Protein AF-A0A821ZYW6-F1 (afdb_monomer_lite)

Sequence (121 aa):
MSLGLRIEEIIFNLADAHLFFNDLEECDQVHIDDVSSDDNGQDLSNYNFAADGFHSSTNVNNPCISSTVRGGVDWMRKLAFRYRRIKEIYNTYRTNPQTLLGQQKYEELLQLRVDIEGLTG

Organism: NCBI:txid392032

InterPro domains:
  IPR028472 Protein phosphatase EYA [PTHR10190] (1-121)
  IPR038102 EYA domain superfamily [G3DSA:3.40.50.12350] (1-121)

Secondary structure (DSSP, 8-state):
--HHHHHHHHHHHHHHHHS-HHHHGGG--SSTTTTGGG------TT--GGGS-TT----S--TTS---STTSHHHHHHHHHHHHHHHHHHHHHTT-HHHHH-HHHHHHHHHHHHHHHHHH-

pLDDT: mean 89.57, std 14.04, range [47.72, 98.56]

Structure (mmCIF, N/CA/C/O backbone):
data_AF-A0A821ZYW6-F1
#
_entry.id   AF-A0A821ZYW6-F1
#
loop_
_atom_site.group_PDB
_atom_site.id
_atom_site.type_symbol
_atom_site.label_atom_id
_atom_site.label_alt_id
_atom_site.label_comp_id
_atom_site.label_asym_id
_atom_site.label_entity_id
_atom_site.label_seq_id
_atom_site.pdbx_PDB_ins_code
_atom_site.Cartn_x
_atom_site.Cartn_y
_atom_site.Cartn_z
_atom_site.occupancy
_atom_site.B_iso_or_equiv
_atom_site.auth_seq_id
_atom_site.auth_comp_id
_atom_site.auth_asym_id
_atom_site.auth_atom_id
_atom_site.pdbx_PDB_model_num
ATOM 1 N N . MET A 1 1 ? 0.580 -6.521 29.235 1.00 58.25 1 MET A N 1
ATOM 2 C CA . MET A 1 1 ? 1.312 -6.118 28.015 1.00 58.25 1 MET A CA 1
ATOM 3 C C . MET A 1 1 ? 0.851 -4.710 27.678 1.00 58.25 1 MET A C 1
ATOM 5 O O . MET A 1 1 ? -0.354 -4.503 27.660 1.00 58.25 1 MET A O 1
ATOM 9 N N . SER A 1 2 ? 1.762 -3.737 27.572 1.00 87.81 2 SER A N 1
ATOM 10 C CA . SER A 1 2 ? 1.396 -2.331 27.315 1.00 87.81 2 SER A CA 1
ATOM 11 C C . SER A 1 2 ? 0.580 -2.230 26.021 1.00 87.81 2 SER A C 1
ATOM 13 O O . SER A 1 2 ? 0.964 -2.854 25.032 1.00 87.81 2 SER A O 1
ATOM 15 N N . LEU A 1 3 ? -0.527 -1.474 26.013 1.00 91.00 3 LEU A N 1
ATOM 16 C CA . LEU A 1 3 ? -1.358 -1.274 24.813 1.00 91.00 3 LEU A CA 1
ATOM 17 C C . LEU A 1 3 ? -0.540 -0.732 23.630 1.00 91.00 3 LEU A C 1
ATOM 19 O O . LEU A 1 3 ? -0.818 -1.086 22.488 1.00 91.00 3 LEU A O 1
ATOM 23 N N . GLY A 1 4 ? 0.514 0.042 23.920 1.00 91.25 4 GLY A N 1
ATOM 24 C CA . GLY A 1 4 ? 1.465 0.548 22.928 1.00 91.25 4 GLY A CA 1
ATOM 25 C C . GLY A 1 4 ? 2.135 -0.556 22.103 1.00 91.25 4 GLY A C 1
ATOM 26 O O . GLY A 1 4 ? 2.166 -0.465 20.885 1.00 91.25 4 GLY A O 1
ATOM 27 N N . LEU A 1 5 ? 2.577 -1.646 22.741 1.00 93.62 5 LEU A N 1
ATOM 28 C CA .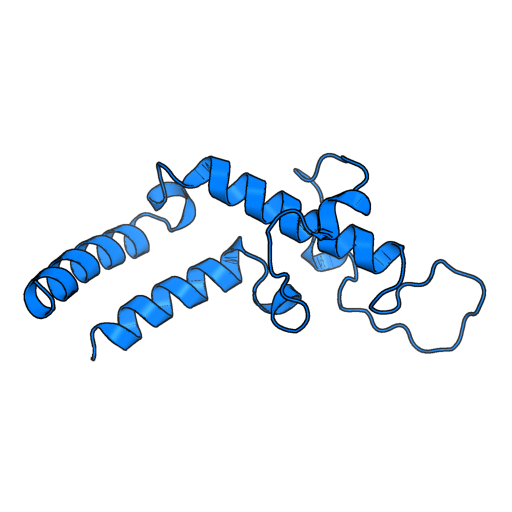 LEU A 1 5 ? 3.231 -2.758 22.032 1.00 93.62 5 LEU A CA 1
ATOM 29 C C . LEU A 1 5 ? 2.257 -3.507 21.115 1.00 93.62 5 LEU A C 1
ATOM 31 O O . LEU A 1 5 ? 2.633 -3.988 20.054 1.00 93.62 5 LEU A O 1
ATOM 35 N N . ARG A 1 6 ? 0.987 -3.611 21.523 1.00 93.88 6 ARG A N 1
ATOM 36 C CA . ARG A 1 6 ? -0.038 -4.307 20.735 1.00 93.88 6 ARG A CA 1
ATOM 37 C C . ARG A 1 6 ? -0.429 -3.510 19.490 1.00 93.88 6 ARG A C 1
ATOM 39 O O . ARG A 1 6 ? -0.602 -4.093 18.425 1.00 93.88 6 ARG A O 1
ATOM 46 N N . ILE A 1 7 ? -0.564 -2.185 19.605 1.00 94.31 7 ILE A N 1
ATOM 47 C CA . ILE A 1 7 ? -0.849 -1.347 18.432 1.00 94.31 7 ILE A CA 1
ATOM 48 C C . ILE A 1 7 ? 0.359 -1.274 17.491 1.00 94.31 7 ILE A C 1
ATOM 50 O O . ILE A 1 7 ? 0.184 -1.338 16.277 1.00 94.31 7 ILE A O 1
ATOM 54 N N . GLU A 1 8 ? 1.571 -1.220 18.047 1.00 94.75 8 GLU A N 1
ATOM 55 C CA . GLU A 1 8 ? 2.831 -1.283 17.304 1.00 94.75 8 GLU A CA 1
ATOM 56 C C . GLU A 1 8 ? 2.929 -2.572 16.472 1.00 94.75 8 GLU A C 1
ATOM 58 O O . GLU A 1 8 ? 3.183 -2.507 15.271 1.00 94.75 8 GLU A O 1
ATOM 63 N N . GLU A 1 9 ? 2.613 -3.730 17.059 1.00 94.06 9 GLU A N 1
ATOM 64 C CA . GLU A 1 9 ? 2.575 -5.009 16.341 1.00 94.06 9 GLU A CA 1
ATOM 65 C C . GLU A 1 9 ? 1.596 -4.986 15.151 1.00 94.06 9 GLU A C 1
ATOM 67 O O . GLU A 1 9 ? 1.911 -5.499 14.075 1.00 94.06 9 GLU A O 1
ATOM 72 N N . ILE A 1 10 ? 0.404 -4.398 15.307 1.00 94.19 10 ILE A N 1
ATOM 73 C CA . ILE A 1 10 ? -0.567 -4.298 14.204 1.00 94.19 10 ILE A CA 1
ATOM 74 C C . ILE A 1 10 ? -0.040 -3.388 13.091 1.00 94.19 10 ILE A C 1
ATOM 76 O O . ILE A 1 10 ? -0.182 -3.728 11.915 1.00 94.19 10 ILE A O 1
ATOM 80 N N . ILE A 1 11 ? 0.570 -2.255 13.450 1.00 95.31 11 ILE A N 1
ATOM 81 C CA . ILE A 1 11 ? 1.145 -1.313 12.484 1.00 95.31 11 ILE A CA 1
ATOM 82 C C . ILE A 1 11 ? 2.264 -1.987 11.687 1.00 95.31 11 ILE A C 1
ATOM 84 O O . ILE A 1 11 ? 2.211 -1.971 10.457 1.00 95.31 11 ILE A O 1
ATOM 88 N N . PHE A 1 12 ? 3.230 -2.620 12.359 1.00 94.94 12 PHE A N 1
ATOM 89 C CA . PHE A 1 12 ? 4.353 -3.271 11.684 1.00 94.94 12 PHE A CA 1
ATOM 90 C C . PHE A 1 12 ? 3.908 -4.428 10.796 1.00 94.94 12 PHE A C 1
ATOM 92 O O . PHE A 1 12 ? 4.324 -4.494 9.644 1.00 94.94 12 PHE A O 1
ATOM 99 N N . ASN A 1 13 ? 3.009 -5.291 11.277 1.00 94.12 13 ASN A N 1
ATOM 100 C CA . ASN A 1 13 ? 2.507 -6.402 10.468 1.00 94.12 13 ASN A CA 1
ATOM 101 C C . ASN A 1 13 ? 1.768 -5.916 9.213 1.00 94.12 13 ASN A C 1
ATOM 103 O O . ASN A 1 13 ? 1.929 -6.503 8.146 1.00 94.12 13 ASN A O 1
ATOM 107 N N . LEU A 1 14 ? 0.968 -4.846 9.314 1.00 95.81 14 LEU A N 1
ATOM 108 C CA . LEU A 1 14 ? 0.291 -4.267 8.150 1.00 95.81 14 LEU A CA 1
ATOM 109 C C . LEU A 1 14 ? 1.300 -3.664 7.167 1.00 95.81 14 LEU A C 1
ATOM 111 O O . LEU A 1 14 ? 1.167 -3.860 5.957 1.00 95.81 14 LEU A O 1
ATOM 115 N N . ALA A 1 15 ? 2.281 -2.919 7.679 1.00 96.56 15 ALA A N 1
ATOM 116 C CA . ALA A 1 15 ? 3.281 -2.251 6.858 1.00 96.56 15 ALA A CA 1
ATOM 117 C C . ALA A 1 15 ? 4.161 -3.261 6.108 1.00 96.56 15 ALA A C 1
ATOM 119 O O . ALA A 1 15 ? 4.371 -3.121 4.903 1.00 96.56 15 ALA A O 1
ATOM 120 N N . ASP A 1 16 ? 4.605 -4.311 6.793 1.00 94.00 16 ASP A N 1
ATOM 121 C CA . ASP A 1 16 ? 5.414 -5.378 6.212 1.00 94.00 16 ASP A CA 1
ATOM 122 C C . ASP A 1 16 ? 4.629 -6.187 5.169 1.00 94.00 16 ASP A C 1
ATOM 124 O O . ASP A 1 16 ? 5.049 -6.325 4.020 1.00 94.00 16 ASP A O 1
ATOM 128 N N . ALA A 1 17 ? 3.422 -6.639 5.522 1.00 94.31 17 ALA A N 1
ATOM 129 C CA . ALA A 1 17 ? 2.632 -7.507 4.652 1.00 94.31 17 ALA A CA 1
ATOM 130 C C . ALA A 1 17 ? 2.082 -6.806 3.399 1.00 94.31 17 ALA A C 1
ATOM 132 O O . ALA A 1 17 ? 1.847 -7.462 2.380 1.00 94.31 17 ALA A O 1
ATOM 133 N N . HIS A 1 18 ? 1.816 -5.497 3.467 1.00 95.69 18 HIS A N 1
ATOM 134 C CA . HIS A 1 18 ? 1.057 -4.806 2.419 1.00 95.69 18 HIS A CA 1
ATOM 135 C C . HIS A 1 18 ? 1.704 -3.536 1.881 1.00 95.69 18 HIS A C 1
ATOM 137 O O . HIS A 1 18 ? 1.344 -3.119 0.781 1.00 95.69 18 HIS A O 1
ATOM 143 N N . LEU A 1 19 ? 2.618 -2.906 2.620 1.00 97.44 19 LEU A N 1
ATOM 144 C CA . LEU A 1 19 ? 3.145 -1.580 2.283 1.00 97.44 19 LEU A CA 1
ATOM 145 C C . LEU A 1 19 ? 4.649 -1.582 1.998 1.00 97.44 19 LEU A C 1
ATOM 147 O O . LEU A 1 19 ? 5.273 -0.527 2.039 1.00 97.44 19 LEU A O 1
ATOM 151 N N . PHE A 1 20 ? 5.219 -2.745 1.668 1.00 97.44 20 PHE A N 1
ATOM 152 C CA . PHE A 1 20 ? 6.618 -2.886 1.253 1.00 97.44 20 PHE A CA 1
ATOM 153 C C . PHE A 1 20 ? 7.610 -2.305 2.271 1.00 97.44 20 PHE A C 1
ATOM 155 O O . PHE A 1 20 ? 8.635 -1.758 1.872 1.00 97.44 20 PHE A O 1
ATOM 162 N N . PHE A 1 21 ? 7.313 -2.395 3.573 1.00 96.06 21 PHE A N 1
ATOM 163 C CA . PHE A 1 21 ? 8.135 -1.760 4.606 1.00 96.06 21 PHE A CA 1
ATOM 164 C C . PHE A 1 21 ? 9.610 -2.174 4.515 1.00 96.06 21 PHE A C 1
ATOM 166 O O . PHE A 1 21 ? 10.468 -1.300 4.449 1.00 96.06 21 PHE A O 1
ATOM 173 N N . ASN A 1 22 ? 9.898 -3.474 4.377 1.00 93.81 22 ASN A N 1
ATOM 174 C CA . ASN A 1 22 ? 11.274 -3.966 4.217 1.00 93.81 22 ASN A CA 1
ATOM 175 C C . ASN A 1 22 ? 11.994 -3.378 2.995 1.00 93.81 22 ASN A C 1
ATOM 177 O O . ASN A 1 22 ? 13.202 -3.162 3.033 1.00 93.81 22 ASN A O 1
ATOM 181 N N . ASP A 1 23 ? 11.264 -3.126 1.909 1.00 95.06 23 ASP A N 1
ATOM 182 C CA . ASP A 1 23 ? 11.841 -2.572 0.687 1.00 95.06 23 ASP A CA 1
ATOM 183 C C . ASP A 1 23 ? 12.100 -1.066 0.841 1.00 95.06 23 ASP A C 1
ATOM 185 O O . ASP A 1 23 ? 13.077 -0.530 0.314 1.00 95.06 23 ASP A O 1
ATOM 189 N N . LEU A 1 24 ? 11.207 -0.365 1.541 1.00 96.00 24 LEU A N 1
ATOM 190 C CA . LEU A 1 24 ? 11.165 1.093 1.568 1.00 96.00 24 LEU A CA 1
ATOM 191 C C . LEU A 1 24 ? 11.836 1.721 2.791 1.00 96.00 24 LEU A C 1
ATOM 193 O O . LEU A 1 24 ? 12.128 2.909 2.732 1.00 96.00 24 LEU A O 1
ATOM 197 N N . GLU A 1 25 ? 12.144 0.966 3.848 1.00 93.56 25 GLU A N 1
ATOM 198 C CA . GLU A 1 25 ? 12.678 1.490 5.117 1.00 93.56 25 GLU A CA 1
ATOM 199 C C . GLU A 1 25 ? 13.880 2.437 4.924 1.00 93.56 25 GLU A C 1
ATOM 201 O O . GLU A 1 25 ? 13.931 3.524 5.497 1.00 93.56 25 GLU A O 1
ATOM 206 N N . GLU A 1 26 ? 14.830 2.080 4.055 1.00 90.56 26 GLU A N 1
ATOM 207 C CA . GLU A 1 26 ? 16.031 2.889 3.798 1.00 90.56 26 GLU A CA 1
ATOM 208 C C . GLU A 1 26 ? 15.862 3.944 2.685 1.00 90.56 26 GLU A C 1
ATOM 210 O O . GLU A 1 26 ? 16.806 4.678 2.359 1.00 90.56 26 GLU A O 1
ATOM 215 N N . CYS A 1 27 ? 14.720 3.970 1.999 1.00 94.00 27 CYS A N 1
ATOM 216 C CA . CYS A 1 27 ? 14.440 4.885 0.886 1.00 94.00 27 CYS A CA 1
ATOM 217 C C . CYS A 1 27 ? 13.035 5.487 0.949 1.00 94.00 27 CYS A C 1
ATOM 219 O O . CYS A 1 27 ? 12.434 5.782 -0.090 1.00 94.00 27 CYS A O 1
ATOM 221 N N . ASP A 1 28 ? 12.533 5.688 2.163 1.00 95.62 28 ASP A N 1
ATOM 222 C CA . ASP A 1 28 ? 11.228 6.286 2.392 1.00 95.62 28 ASP A CA 1
ATOM 223 C C . ASP A 1 28 ? 11.166 7.711 1.817 1.00 95.62 28 ASP A C 1
ATOM 225 O O . ASP A 1 28 ? 12.164 8.440 1.784 1.00 95.62 28 ASP A O 1
ATOM 229 N N . GLN A 1 29 ? 10.000 8.083 1.302 1.00 96.94 29 GLN A N 1
ATOM 230 C CA . GLN A 1 29 ? 9.752 9.361 0.644 1.00 96.94 29 GLN A CA 1
ATOM 231 C C . GLN A 1 29 ? 8.876 10.234 1.534 1.00 96.94 29 GLN A C 1
ATOM 233 O O . GLN A 1 29 ? 8.042 9.750 2.295 1.00 96.94 29 GLN A O 1
ATOM 238 N N . VAL A 1 30 ? 9.026 11.551 1.406 1.00 97.44 30 VAL A N 1
ATOM 239 C CA . VAL A 1 30 ? 8.252 12.503 2.212 1.00 97.44 30 VAL A CA 1
ATOM 240 C C . VAL A 1 30 ? 6.776 12.485 1.808 1.00 97.44 30 VAL A C 1
ATOM 242 O O . VAL A 1 30 ? 5.898 12.641 2.659 1.00 97.44 30 VAL A O 1
ATOM 245 N N . HIS A 1 31 ? 6.488 12.287 0.519 1.00 98.06 31 HIS A N 1
ATOM 246 C CA . HIS A 1 31 ? 5.135 12.231 -0.014 1.00 98.06 31 HIS A CA 1
ATOM 247 C C . HIS A 1 31 ? 4.929 11.051 -0.977 1.00 98.06 31 HIS A C 1
ATOM 249 O O . HIS A 1 31 ? 5.809 10.682 -1.754 1.00 98.06 31 HIS A O 1
ATOM 255 N N . ILE A 1 32 ? 3.702 10.510 -0.996 1.00 97.94 32 ILE A N 1
ATOM 256 C CA . ILE A 1 32 ? 3.295 9.341 -1.804 1.00 97.94 32 ILE A CA 1
ATOM 257 C C . ILE A 1 32 ? 3.504 9.516 -3.321 1.00 97.94 32 ILE A C 1
ATOM 259 O O . ILE A 1 32 ? 3.546 8.536 -4.058 1.00 97.94 32 ILE A O 1
ATOM 263 N N . ASP A 1 33 ? 3.628 10.761 -3.785 1.00 98.12 33 ASP A N 1
ATOM 264 C CA . ASP A 1 33 ? 3.735 11.128 -5.202 1.00 98.12 33 ASP A CA 1
ATOM 265 C C . ASP A 1 33 ? 5.133 11.646 -5.605 1.00 98.12 33 ASP A C 1
ATOM 267 O O . ASP A 1 33 ? 5.333 11.959 -6.780 1.00 98.12 33 ASP A O 1
ATOM 271 N N . ASP A 1 34 ? 6.107 11.712 -4.685 1.00 98.06 34 ASP A N 1
ATOM 272 C CA . ASP A 1 34 ? 7.428 12.327 -4.942 1.00 98.06 34 ASP A CA 1
ATOM 273 C C . ASP A 1 34 ? 8.227 11.623 -6.050 1.00 98.06 34 ASP A C 1
ATOM 275 O O . ASP A 1 34 ? 8.998 12.255 -6.766 1.00 98.06 34 ASP A O 1
ATOM 279 N N . VAL A 1 35 ? 8.002 10.321 -6.232 1.00 97.25 35 VAL A N 1
ATOM 280 C CA . VAL A 1 35 ? 8.672 9.483 -7.244 1.00 97.25 35 VAL A CA 1
ATOM 281 C C . VAL A 1 35 ? 7.766 9.145 -8.431 1.00 97.25 35 VAL A C 1
ATOM 283 O O . VAL A 1 35 ? 8.108 8.322 -9.275 1.00 97.25 35 VAL A O 1
ATOM 286 N N . SER A 1 36 ? 6.586 9.766 -8.521 1.00 97.31 36 SER A N 1
ATOM 287 C CA . SER A 1 36 ? 5.588 9.432 -9.548 1.00 97.31 36 SER A CA 1
ATOM 288 C C . SER A 1 36 ? 6.054 9.724 -10.981 1.00 97.31 36 SER A C 1
ATOM 290 O O . SER A 1 36 ? 5.560 9.101 -11.918 1.00 97.31 36 SER A O 1
ATOM 292 N N . SER A 1 37 ? 7.023 10.627 -11.164 1.00 97.44 37 SER A N 1
ATOM 293 C CA . SER A 1 37 ? 7.592 10.966 -12.475 1.00 97.44 37 SER A CA 1
ATOM 294 C C . SER A 1 37 ? 8.375 9.830 -13.132 1.00 97.44 37 SER A C 1
ATOM 296 O O . SER A 1 37 ? 8.504 9.814 -14.355 1.00 97.44 37 SER A O 1
ATOM 298 N N . ASP A 1 38 ? 8.906 8.897 -12.339 1.00 97.56 38 ASP A N 1
ATOM 299 C CA . ASP A 1 38 ? 9.662 7.738 -12.827 1.00 97.56 38 ASP A CA 1
ATOM 300 C C . ASP A 1 38 ? 8.752 6.554 -13.202 1.00 97.56 38 ASP A C 1
ATOM 302 O O . ASP A 1 38 ? 9.198 5.575 -13.815 1.00 97.56 38 ASP A O 1
ATOM 306 N N . ASP A 1 39 ? 7.464 6.649 -12.862 1.00 97.44 39 ASP A N 1
ATOM 307 C CA . ASP A 1 39 ? 6.440 5.673 -13.203 1.00 97.44 39 ASP A CA 1
ATOM 308 C C . ASP A 1 39 ? 6.025 5.782 -14.681 1.00 97.44 39 ASP A C 1
ATOM 310 O O . ASP A 1 39 ? 5.858 6.866 -15.235 1.00 97.44 39 ASP A O 1
ATOM 314 N N . ASN A 1 40 ? 5.812 4.639 -15.333 1.00 97.00 40 ASN A N 1
ATOM 315 C CA . ASN A 1 40 ? 5.362 4.564 -16.724 1.00 97.00 40 ASN A CA 1
ATOM 316 C C . ASN A 1 40 ? 3.859 4.259 -16.878 1.00 97.00 40 ASN A C 1
ATOM 318 O O . ASN A 1 40 ? 3.391 4.066 -17.999 1.00 97.00 40 ASN A O 1
ATOM 322 N N . GLY A 1 41 ? 3.114 4.170 -15.775 1.00 97.00 41 GLY A N 1
ATOM 323 C CA . GLY A 1 41 ? 1.676 3.916 -15.760 1.00 97.00 41 GLY A CA 1
ATOM 324 C C . GLY A 1 41 ? 1.272 2.485 -16.119 1.00 97.00 41 GLY A C 1
ATOM 325 O O . GLY A 1 41 ? 0.098 2.251 -16.400 1.00 97.00 41 GLY A O 1
ATOM 326 N N . GLN A 1 42 ? 2.203 1.522 -16.134 1.00 97.38 42 GLN A N 1
ATOM 327 C CA . GLN A 1 42 ? 1.845 0.130 -16.421 1.00 97.38 42 GLN A CA 1
ATOM 328 C C . GLN A 1 42 ? 0.905 -0.442 -15.352 1.00 97.38 42 GLN A C 1
ATOM 330 O O . GLN A 1 42 ? 0.990 -0.072 -14.176 1.00 97.38 42 GLN A O 1
ATOM 335 N N . ASP A 1 43 ? 0.049 -1.381 -15.749 1.00 96.81 43 ASP A N 1
ATOM 336 C CA . ASP A 1 43 ? -0.778 -2.124 -14.802 1.00 96.81 43 ASP A CA 1
ATOM 337 C C . ASP A 1 43 ? 0.099 -2.967 -13.861 1.00 96.81 43 ASP A C 1
ATOM 339 O O . ASP A 1 43 ? 0.976 -3.708 -14.306 1.00 96.81 43 ASP A O 1
ATOM 343 N N . LEU A 1 44 ? -0.147 -2.843 -12.556 1.00 97.50 44 LEU A N 1
ATOM 344 C CA . LEU A 1 44 ? 0.597 -3.541 -11.507 1.00 97.50 44 LEU A CA 1
ATOM 345 C C . LEU A 1 44 ? -0.152 -4.764 -10.964 1.00 97.50 44 LEU A C 1
ATOM 347 O O . LEU A 1 44 ? 0.382 -5.456 -10.100 1.00 97.50 44 LEU A O 1
ATOM 351 N N . SER A 1 45 ? -1.354 -5.070 -11.470 1.00 94.44 45 SER A N 1
ATOM 352 C CA . SER A 1 45 ? -2.179 -6.184 -10.978 1.00 94.44 45 SER A CA 1
ATOM 353 C C . SER A 1 45 ? -1.468 -7.546 -11.022 1.00 94.44 45 SER A C 1
ATOM 355 O O . SER A 1 45 ? -1.653 -8.363 -10.122 1.00 94.44 45 SER A O 1
ATOM 357 N N . ASN A 1 46 ? -0.611 -7.759 -12.027 1.00 96.00 46 ASN A N 1
ATOM 358 C CA . ASN A 1 46 ? 0.189 -8.974 -12.220 1.00 96.00 46 ASN A CA 1
ATOM 359 C C . ASN A 1 46 ? 1.702 -8.734 -12.057 1.00 96.00 46 ASN A C 1
ATOM 361 O O . ASN A 1 46 ? 2.509 -9.591 -12.423 1.00 96.00 46 ASN A O 1
ATOM 365 N N . TYR A 1 47 ? 2.107 -7.566 -11.549 1.00 97.56 47 TYR A N 1
ATOM 366 C CA . TYR A 1 47 ? 3.517 -7.237 -11.363 1.00 97.56 47 TYR A CA 1
ATOM 367 C C . TYR A 1 47 ? 4.078 -7.961 -10.132 1.00 97.56 47 TYR A C 1
ATOM 369 O O . TYR A 1 47 ? 3.543 -7.854 -9.028 1.00 97.56 47 TYR A O 1
ATOM 377 N N . ASN A 1 48 ? 5.173 -8.703 -10.307 1.00 96.88 48 ASN A N 1
ATOM 378 C CA . ASN A 1 48 ? 5.781 -9.482 -9.231 1.00 96.88 48 ASN A CA 1
ATOM 379 C C . ASN A 1 48 ? 6.883 -8.687 -8.513 1.00 96.88 48 ASN A C 1
ATOM 381 O O . ASN A 1 48 ? 8.060 -8.798 -8.854 1.00 96.88 48 ASN A O 1
ATOM 385 N N . PHE A 1 49 ? 6.496 -7.927 -7.485 1.00 96.56 49 PHE A N 1
ATOM 386 C CA . PHE A 1 49 ? 7.413 -7.121 -6.668 1.00 96.56 49 PHE A CA 1
ATOM 387 C C . PHE A 1 49 ? 8.514 -7.941 -5.979 1.00 96.56 49 PHE A C 1
ATOM 389 O O . PHE A 1 49 ? 9.628 -7.454 -5.831 1.00 96.56 49 PHE A O 1
ATOM 396 N N . ALA A 1 50 ? 8.245 -9.195 -5.603 1.00 94.00 50 ALA A N 1
ATOM 397 C CA . ALA A 1 50 ? 9.226 -10.041 -4.919 1.00 94.00 50 ALA A CA 1
ATOM 398 C C . ALA A 1 50 ? 10.370 -10.506 -5.840 1.00 94.00 50 ALA A C 1
ATOM 400 O O . ALA A 1 50 ? 11.458 -10.826 -5.367 1.00 94.00 50 ALA A O 1
ATOM 401 N N . ALA A 1 51 ? 10.132 -10.555 -7.154 1.00 93.94 51 ALA A N 1
ATOM 402 C CA . ALA A 1 51 ? 11.093 -11.044 -8.144 1.00 93.94 51 ALA A CA 1
ATOM 403 C C . ALA A 1 51 ? 11.635 -9.941 -9.069 1.00 93.94 51 ALA A C 1
ATOM 405 O O . ALA A 1 51 ? 12.385 -10.240 -9.997 1.00 93.94 51 ALA A O 1
ATOM 406 N N . ASP A 1 52 ? 11.280 -8.673 -8.840 1.00 93.81 52 ASP A N 1
ATOM 407 C CA . ASP A 1 52 ? 11.659 -7.570 -9.732 1.00 93.81 52 ASP A CA 1
ATOM 408 C C . ASP A 1 52 ? 13.110 -7.090 -9.562 1.00 93.81 52 ASP A C 1
ATOM 410 O O . ASP A 1 52 ? 13.590 -6.241 -10.319 1.00 93.81 52 ASP A O 1
ATOM 414 N N . GLY A 1 53 ? 13.830 -7.644 -8.584 1.00 91.75 53 GLY A N 1
ATOM 415 C CA . GLY A 1 53 ? 15.231 -7.335 -8.331 1.00 91.75 53 GLY A CA 1
ATOM 416 C C . GLY A 1 53 ? 15.457 -5.953 -7.718 1.00 91.75 53 GLY A C 1
ATOM 417 O O . GLY A 1 53 ? 16.554 -5.421 -7.858 1.00 91.75 53 GLY A O 1
ATOM 418 N N . PHE A 1 54 ? 14.468 -5.359 -7.044 1.00 92.50 54 PHE A N 1
ATOM 419 C CA . PHE A 1 54 ? 14.596 -4.040 -6.412 1.00 92.50 54 PHE A CA 1
ATOM 420 C C . PHE A 1 54 ? 15.795 -3.903 -5.456 1.00 92.50 54 PHE A C 1
ATOM 422 O O . PHE A 1 54 ? 16.492 -2.891 -5.487 1.00 92.50 54 PHE A O 1
ATOM 429 N N . HIS A 1 55 ? 16.099 -4.951 -4.682 1.00 84.81 55 HIS A N 1
ATOM 430 C CA . HIS A 1 55 ? 17.252 -5.004 -3.768 1.00 84.81 55 HIS A CA 1
ATOM 431 C C . HIS A 1 55 ? 18.568 -5.432 -4.428 1.00 84.81 55 HIS A C 1
ATOM 433 O O . HIS A 1 55 ? 19.596 -5.514 -3.756 1.00 84.81 55 HIS A O 1
ATOM 439 N N . SER A 1 56 ? 18.558 -5.784 -5.716 1.00 69.94 56 SER A N 1
ATOM 440 C CA . SER A 1 56 ? 19.740 -6.343 -6.373 1.00 69.94 56 SER A CA 1
ATOM 441 C C . SER A 1 56 ? 20.778 -5.250 -6.618 1.00 69.94 56 SER A C 1
ATOM 443 O O . SER A 1 56 ? 20.795 -4.612 -7.666 1.00 69.94 56 SER A O 1
ATOM 445 N N . SER A 1 57 ? 21.690 -5.057 -5.665 1.00 56.44 57 SER A N 1
ATOM 446 C CA . SER A 1 57 ? 22.944 -4.352 -5.907 1.00 56.44 57 SER A CA 1
ATOM 447 C C . SER A 1 57 ? 23.792 -5.205 -6.856 1.00 56.44 57 SER A C 1
ATOM 449 O O . SER A 1 57 ? 24.388 -6.213 -6.482 1.00 56.44 57 SER A O 1
ATOM 451 N N . THR A 1 58 ? 23.796 -4.878 -8.148 1.00 52.94 58 THR A N 1
ATOM 452 C CA . THR A 1 58 ? 24.571 -5.676 -9.102 1.00 52.94 58 THR A CA 1
ATOM 453 C C . THR A 1 58 ? 26.069 -5.509 -8.870 1.00 52.94 58 THR A C 1
ATOM 455 O O . THR A 1 58 ? 26.615 -4.409 -8.961 1.00 52.94 58 THR A O 1
ATOM 458 N N . ASN A 1 59 ? 26.716 -6.652 -8.637 1.00 49.72 59 ASN A N 1
ATOM 459 C CA . ASN A 1 59 ? 28.132 -6.918 -8.866 1.00 49.72 59 ASN A CA 1
ATOM 460 C C . ASN A 1 59 ? 28.646 -6.173 -10.115 1.00 49.72 59 ASN A C 1
ATOM 462 O O . ASN A 1 59 ? 28.066 -6.260 -11.197 1.00 49.72 59 ASN A O 1
ATOM 466 N N . VAL A 1 60 ? 29.761 -5.468 -9.949 1.00 50.00 60 VAL A N 1
ATOM 467 C CA . VAL A 1 60 ? 30.271 -4.352 -10.772 1.00 50.00 60 VAL A CA 1
ATOM 468 C C . VAL A 1 60 ? 30.801 -4.723 -12.175 1.00 50.00 60 VAL A C 1
ATOM 470 O O . VAL A 1 60 ? 31.506 -3.933 -12.794 1.00 50.00 60 VAL A O 1
ATOM 473 N N . ASN A 1 61 ? 30.491 -5.905 -12.715 1.00 48.69 61 ASN A N 1
ATOM 474 C CA . ASN A 1 61 ? 31.302 -6.507 -13.787 1.00 48.69 61 ASN A CA 1
ATOM 475 C C . ASN A 1 61 ? 30.704 -6.483 -15.208 1.00 48.69 61 ASN A C 1
ATOM 477 O O . ASN A 1 61 ? 31.270 -7.131 -16.087 1.00 48.69 61 ASN A O 1
ATOM 481 N N . ASN A 1 62 ? 29.610 -5.759 -15.489 1.00 47.72 62 ASN A N 1
ATOM 482 C CA . ASN A 1 62 ? 29.122 -5.626 -16.872 1.00 47.72 62 ASN A CA 1
ATOM 483 C C . ASN A 1 62 ? 28.639 -4.197 -17.216 1.00 47.72 62 ASN A C 1
ATOM 485 O O . ASN A 1 62 ? 27.561 -3.800 -16.779 1.00 47.72 62 ASN A O 1
ATOM 489 N N . PRO A 1 63 ? 29.402 -3.418 -18.007 1.00 48.19 63 PRO A N 1
ATOM 490 C CA . PRO A 1 63 ? 29.165 -1.987 -18.218 1.00 48.19 63 PRO A CA 1
ATOM 491 C C . PRO A 1 63 ? 28.112 -1.639 -19.291 1.00 48.19 63 PRO A C 1
ATOM 493 O O . PRO A 1 63 ? 27.963 -0.464 -19.618 1.00 48.19 63 PRO A O 1
ATOM 496 N N . CYS A 1 64 ? 27.389 -2.608 -19.867 1.00 49.47 64 CYS A N 1
ATOM 497 C CA . CYS A 1 64 ? 26.497 -2.363 -21.014 1.00 49.47 64 CYS A CA 1
ATOM 498 C C . CYS A 1 64 ? 25.012 -2.714 -20.814 1.00 49.47 64 CYS A C 1
ATOM 500 O O . CYS A 1 64 ? 24.262 -2.718 -21.789 1.00 49.47 64 CYS A O 1
ATOM 502 N N . ILE A 1 65 ? 24.547 -2.968 -19.588 1.00 50.94 65 ILE A N 1
ATOM 503 C CA . ILE A 1 65 ? 23.128 -3.255 -19.325 1.00 50.94 65 ILE A CA 1
ATOM 504 C C . ILE A 1 65 ? 22.586 -2.246 -18.311 1.00 50.94 65 ILE A C 1
ATOM 506 O O . ILE A 1 65 ? 23.205 -2.026 -17.275 1.00 50.94 65 ILE A O 1
ATOM 510 N N . SER A 1 66 ? 21.456 -1.624 -18.675 1.00 52.28 66 SER A N 1
ATOM 511 C CA . SER A 1 66 ? 20.556 -0.790 -17.863 1.00 52.28 66 SER A CA 1
ATOM 512 C C . SER A 1 66 ? 20.869 -0.826 -16.367 1.00 52.28 66 SER A C 1
ATOM 514 O O . SER A 1 66 ? 20.685 -1.849 -15.716 1.00 52.28 66 SER A O 1
ATOM 516 N N . SER A 1 67 ? 21.341 0.297 -15.837 1.00 50.75 67 SER A N 1
ATOM 517 C CA . SER A 1 67 ? 21.793 0.485 -14.462 1.00 50.75 67 SER A CA 1
ATOM 518 C C . SER A 1 67 ? 20.732 0.081 -13.423 1.00 50.75 67 SER A C 1
ATOM 520 O O . SER A 1 67 ? 19.909 0.893 -13.010 1.00 50.75 67 SER A O 1
ATOM 522 N N . THR A 1 68 ? 20.809 -1.163 -12.945 1.00 58.59 68 THR A N 1
ATOM 523 C CA . THR A 1 68 ? 20.084 -1.718 -11.780 1.00 58.59 68 THR A CA 1
ATOM 524 C C . THR A 1 68 ? 20.632 -1.231 -10.434 1.00 58.59 68 THR A C 1
ATOM 526 O O . THR A 1 68 ? 20.257 -1.741 -9.383 1.00 58.59 68 THR A O 1
ATOM 529 N N . VAL A 1 69 ? 21.541 -0.254 -10.435 1.00 67.88 69 VAL A N 1
ATOM 530 C CA . VAL A 1 69 ? 22.072 0.338 -9.202 1.00 67.88 69 VAL A CA 1
ATOM 531 C C . VAL A 1 69 ? 20.987 1.129 -8.478 1.00 67.88 69 VAL A C 1
ATOM 533 O O . VAL A 1 69 ? 20.127 1.743 -9.111 1.00 67.88 69 VAL A O 1
ATOM 536 N N . ARG A 1 70 ? 21.060 1.164 -7.145 1.00 77.44 70 ARG A N 1
ATOM 537 C CA . ARG A 1 70 ? 20.231 2.053 -6.323 1.00 77.44 70 ARG A CA 1
ATOM 538 C C . ARG A 1 70 ? 20.377 3.494 -6.831 1.00 77.44 70 ARG A C 1
ATOM 540 O O . ARG A 1 70 ? 21.498 3.964 -7.017 1.00 77.44 70 ARG A O 1
ATOM 547 N N . GLY A 1 71 ? 19.258 4.165 -7.094 1.00 78.81 71 GLY A N 1
ATOM 548 C CA . GLY A 1 71 ? 19.218 5.506 -7.698 1.00 78.81 71 GLY A CA 1
ATOM 549 C C . GLY A 1 71 ? 19.345 5.549 -9.230 1.00 78.81 71 GLY A C 1
ATOM 550 O O . GLY A 1 71 ? 19.275 6.627 -9.813 1.00 78.81 71 GLY A O 1
ATOM 551 N N . GLY A 1 72 ? 19.517 4.410 -9.908 1.00 87.94 72 GLY A N 1
ATOM 552 C CA . GLY A 1 72 ? 19.433 4.318 -11.367 1.00 87.94 72 GLY A CA 1
ATOM 553 C C . GLY A 1 72 ? 17.991 4.425 -11.875 1.00 87.94 72 GLY A C 1
ATOM 554 O O . GLY A 1 72 ? 17.043 4.218 -11.124 1.00 87.94 72 GLY A O 1
ATOM 555 N N . VAL A 1 73 ? 17.816 4.699 -13.172 1.00 89.31 73 VAL A N 1
ATOM 556 C CA . VAL A 1 73 ? 16.488 4.892 -13.798 1.00 89.31 73 VAL A CA 1
ATOM 557 C C . VAL A 1 73 ? 15.568 3.679 -13.606 1.00 89.31 73 VAL A C 1
ATOM 559 O O . VAL A 1 73 ? 14.382 3.835 -13.332 1.00 89.31 73 VAL A O 1
ATOM 562 N N . ASP A 1 74 ? 16.102 2.460 -13.736 1.00 91.12 74 ASP A N 1
ATOM 563 C CA . ASP A 1 74 ? 15.322 1.235 -13.518 1.00 91.12 74 ASP A CA 1
ATOM 564 C C . ASP A 1 74 ? 14.904 1.078 -12.050 1.00 91.12 74 ASP A C 1
ATOM 566 O O . ASP A 1 74 ? 13.7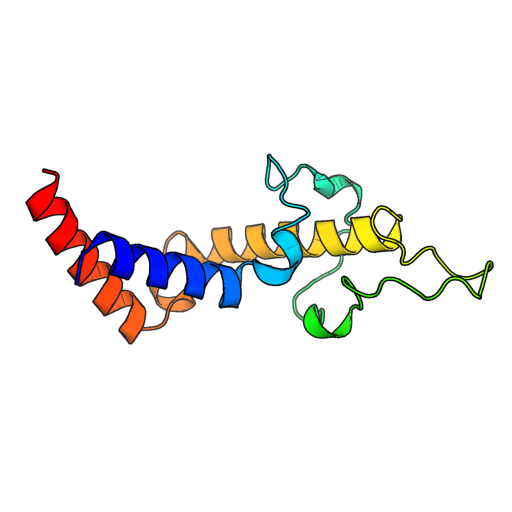61 0.737 -11.752 1.00 91.12 74 ASP A O 1
ATOM 570 N N . TRP A 1 75 ? 15.813 1.395 -11.126 1.00 93.56 75 TRP A N 1
ATOM 571 C CA . TRP A 1 75 ? 15.535 1.356 -9.695 1.00 93.56 75 TRP A CA 1
ATOM 572 C C . TRP A 1 75 ? 14.484 2.397 -9.289 1.00 93.56 75 TRP A C 1
ATOM 574 O O . TRP A 1 75 ? 13.528 2.053 -8.599 1.00 93.56 75 TRP A O 1
ATOM 584 N N . MET A 1 76 ? 14.604 3.637 -9.776 1.00 95.81 76 MET A N 1
ATOM 585 C CA . MET A 1 76 ? 13.633 4.710 -9.524 1.00 95.81 76 MET A CA 1
ATOM 586 C C . MET A 1 76 ? 12.237 4.339 -10.027 1.00 95.81 76 MET A C 1
ATOM 588 O O . MET A 1 76 ? 11.247 4.556 -9.334 1.00 95.81 76 MET A O 1
ATOM 592 N N . ARG A 1 77 ? 12.142 3.682 -11.187 1.00 96.50 77 ARG A N 1
ATOM 593 C CA . ARG A 1 77 ? 10.865 3.177 -11.700 1.00 96.50 77 ARG A CA 1
ATOM 594 C C . ARG A 1 77 ? 10.245 2.115 -10.785 1.00 96.50 77 ARG A C 1
ATOM 596 O O . ARG A 1 77 ? 9.047 2.157 -10.518 1.00 96.50 77 ARG A O 1
ATOM 603 N N . LYS A 1 78 ? 11.043 1.169 -10.282 1.00 97.12 78 LYS A N 1
ATOM 604 C CA . LYS A 1 78 ? 10.574 0.137 -9.335 1.00 97.12 78 LYS A CA 1
ATOM 605 C C . LYS A 1 78 ? 10.178 0.720 -7.979 1.00 97.12 78 LYS A C 1
ATOM 607 O O . LYS A 1 78 ? 9.253 0.204 -7.349 1.00 97.12 78 LYS A O 1
ATOM 612 N N . LEU A 1 79 ? 10.856 1.786 -7.545 1.00 97.31 79 LEU A N 1
ATOM 613 C CA . LEU A 1 79 ? 10.468 2.576 -6.378 1.00 97.31 79 LEU A CA 1
ATOM 614 C C . LEU A 1 79 ? 9.091 3.207 -6.621 1.00 97.31 79 LEU A C 1
ATOM 616 O O . LEU A 1 79 ? 8.173 2.989 -5.834 1.00 97.31 79 LEU A O 1
ATOM 620 N N . ALA A 1 80 ? 8.906 3.882 -7.757 1.00 98.19 80 ALA A N 1
ATOM 621 C CA . ALA A 1 80 ? 7.633 4.492 -8.132 1.00 98.19 80 ALA A CA 1
ATOM 622 C C . ALA A 1 80 ? 6.469 3.485 -8.163 1.00 98.19 80 ALA A C 1
ATOM 624 O O . ALA A 1 80 ? 5.395 3.772 -7.632 1.00 98.19 80 ALA A O 1
ATOM 625 N N . PHE A 1 81 ? 6.696 2.264 -8.667 1.00 98.50 81 PHE A N 1
ATOM 626 C CA . PHE A 1 81 ? 5.679 1.205 -8.647 1.00 98.50 81 PHE A CA 1
ATOM 627 C C . PHE A 1 81 ? 5.229 0.825 -7.237 1.00 98.50 81 PHE A C 1
ATOM 629 O O . PHE A 1 81 ? 4.035 0.616 -7.025 1.00 98.50 81 PHE A O 1
ATOM 636 N N . ARG A 1 82 ? 6.147 0.751 -6.265 1.00 98.38 82 ARG A N 1
ATOM 637 C CA . ARG A 1 82 ? 5.799 0.454 -4.864 1.00 98.38 82 ARG A CA 1
ATOM 638 C C . ARG A 1 82 ? 4.930 1.561 -4.274 1.00 98.38 82 ARG A C 1
ATOM 640 O O . ARG A 1 82 ? 3.878 1.264 -3.715 1.00 98.38 82 ARG A O 1
ATOM 647 N N . TYR A 1 83 ? 5.293 2.825 -4.493 1.00 98.56 83 TYR A N 1
ATOM 648 C CA . TYR A 1 83 ? 4.501 3.978 -4.046 1.00 98.56 83 TYR A CA 1
ATOM 649 C C . TYR A 1 83 ? 3.114 4.028 -4.696 1.00 98.56 83 TYR A C 1
ATOM 651 O O . TYR A 1 83 ? 2.105 4.175 -3.999 1.00 98.56 83 TYR A O 1
ATOM 659 N N . ARG A 1 84 ? 3.015 3.808 -6.014 1.00 98.56 84 ARG A N 1
ATOM 660 C CA . ARG A 1 84 ? 1.710 3.719 -6.684 1.00 98.56 84 ARG A CA 1
ATOM 661 C C . ARG A 1 84 ? 0.884 2.556 -6.149 1.00 98.56 84 ARG A C 1
ATOM 663 O O . ARG A 1 84 ? -0.309 2.726 -5.895 1.00 98.56 84 ARG A O 1
ATOM 670 N N . ARG A 1 85 ? 1.505 1.403 -5.901 1.00 98.38 85 ARG A N 1
ATOM 671 C CA . ARG A 1 85 ? 0.810 0.249 -5.332 1.00 98.38 85 ARG A CA 1
ATOM 672 C C . ARG A 1 85 ? 0.310 0.514 -3.909 1.00 98.38 85 ARG A C 1
ATOM 674 O O . ARG A 1 85 ? -0.824 0.159 -3.597 1.00 98.38 85 ARG A O 1
ATOM 681 N N . ILE A 1 86 ? 1.089 1.199 -3.072 1.00 98.38 86 ILE A N 1
ATOM 682 C CA . ILE A 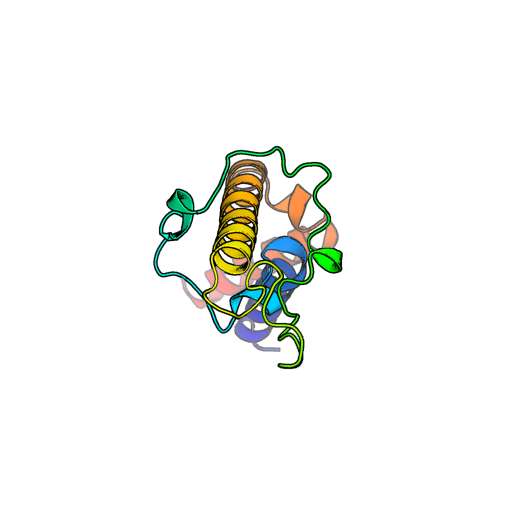1 86 ? 0.656 1.662 -1.742 1.00 98.38 86 ILE A CA 1
ATOM 683 C C . ILE A 1 86 ? -0.552 2.595 -1.867 1.00 98.38 86 ILE A C 1
ATOM 685 O O . ILE A 1 86 ? -1.548 2.413 -1.164 1.00 98.38 86 ILE A O 1
ATOM 689 N N . LYS A 1 87 ? -0.512 3.553 -2.801 1.00 98.12 87 LYS A N 1
ATOM 690 C CA . LYS A 1 87 ? -1.628 4.470 -3.072 1.00 98.12 87 LYS A CA 1
ATOM 691 C C . LYS A 1 87 ? -2.897 3.716 -3.487 1.00 98.12 87 LYS A C 1
ATOM 693 O O . LYS A 1 87 ? -3.986 4.052 -3.022 1.00 98.12 87 LYS A O 1
ATOM 698 N N . GLU A 1 88 ? -2.781 2.689 -4.328 1.00 97.56 88 GLU A N 1
ATOM 699 C CA . GLU A 1 88 ? -3.898 1.816 -4.722 1.00 97.56 88 GLU A CA 1
ATOM 700 C C . GLU A 1 88 ? -4.477 1.039 -3.532 1.00 97.56 88 GLU A C 1
ATOM 702 O O . GLU A 1 88 ? -5.695 1.032 -3.341 1.00 97.56 88 GLU A O 1
ATOM 707 N N . ILE A 1 89 ? -3.621 0.421 -2.710 1.00 97.25 89 ILE A N 1
ATOM 708 C CA . ILE A 1 89 ? -4.024 -0.320 -1.505 1.00 97.25 89 ILE A CA 1
ATOM 709 C C . ILE A 1 89 ? -4.756 0.617 -0.542 1.00 97.25 89 ILE A C 1
ATOM 711 O O . ILE A 1 89 ? -5.886 0.331 -0.143 1.00 97.25 89 ILE A O 1
ATOM 715 N N . TYR A 1 90 ? -4.172 1.774 -0.227 1.00 97.38 90 TYR A N 1
ATOM 716 C CA . TYR A 1 90 ? -4.803 2.756 0.649 1.00 97.38 90 TYR A CA 1
ATOM 717 C C . TYR A 1 90 ? -6.177 3.180 0.118 1.00 97.38 90 TYR A C 1
ATOM 719 O O . TYR A 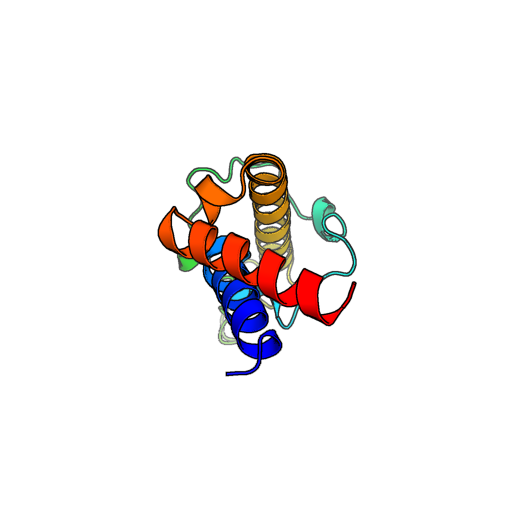1 90 ? -7.170 3.107 0.838 1.00 97.38 90 TYR A O 1
ATOM 727 N N . ASN A 1 91 ? -6.273 3.571 -1.155 1.00 97.12 91 ASN A N 1
ATOM 728 C CA . ASN A 1 91 ? -7.541 4.027 -1.725 1.00 97.12 91 ASN A CA 1
ATOM 729 C C . ASN A 1 91 ? -8.614 2.934 -1.757 1.00 97.12 91 ASN A C 1
ATOM 731 O O . ASN A 1 91 ? -9.792 3.243 -1.574 1.00 97.12 91 ASN A O 1
ATOM 735 N N . THR A 1 92 ? -8.206 1.679 -1.945 1.00 96.94 92 THR A N 1
ATOM 736 C CA . THR A 1 92 ? -9.105 0.520 -1.962 1.00 96.94 92 THR A CA 1
ATOM 737 C C . THR A 1 92 ? -9.628 0.189 -0.562 1.00 96.94 92 THR A C 1
ATOM 739 O O . THR A 1 92 ? -10.811 -0.108 -0.407 1.00 96.94 92 THR A O 1
ATOM 742 N N . TYR A 1 93 ? -8.777 0.263 0.467 1.00 96.75 93 TYR A N 1
ATOM 743 C CA . TYR A 1 93 ? -9.091 -0.271 1.798 1.00 96.75 93 TYR A CA 1
ATOM 744 C C . TYR A 1 93 ? -9.311 0.785 2.889 1.00 96.75 93 TYR A C 1
ATOM 746 O O . TYR A 1 93 ? -9.749 0.428 3.980 1.00 96.75 93 TYR A O 1
ATOM 754 N N . ARG A 1 94 ? -9.095 2.085 2.636 1.00 95.12 94 ARG A N 1
ATOM 755 C CA . ARG A 1 94 ? -9.243 3.152 3.654 1.00 95.12 94 ARG A CA 1
ATOM 756 C C . ARG A 1 94 ? -10.616 3.205 4.331 1.00 95.12 94 ARG A C 1
ATOM 758 O O . ARG A 1 94 ? -10.711 3.641 5.472 1.00 95.12 94 ARG A O 1
ATOM 765 N N . THR A 1 95 ? -11.679 2.782 3.646 1.00 95.19 95 THR A N 1
ATOM 766 C CA . THR A 1 95 ? -13.041 2.698 4.204 1.00 95.19 95 THR A CA 1
ATOM 767 C C . THR A 1 95 ? -13.378 1.318 4.765 1.00 95.19 95 THR A C 1
ATOM 769 O O . THR A 1 95 ? -14.359 1.187 5.490 1.00 95.19 95 THR A O 1
ATOM 772 N N . ASN A 1 96 ? -12.589 0.291 4.440 1.00 93.06 96 ASN A N 1
ATOM 773 C CA . ASN A 1 96 ? -12.802 -1.087 4.869 1.00 93.06 96 ASN A CA 1
ATOM 774 C C . ASN A 1 96 ? -11.461 -1.790 5.181 1.00 93.06 96 ASN A C 1
ATOM 776 O O . ASN A 1 96 ? -11.047 -2.709 4.463 1.00 93.06 96 ASN A O 1
ATOM 780 N N . PRO A 1 97 ? -10.768 -1.374 6.258 1.00 91.38 97 PRO A N 1
ATOM 781 C CA . PRO A 1 97 ? -9.476 -1.947 6.633 1.00 91.38 97 PR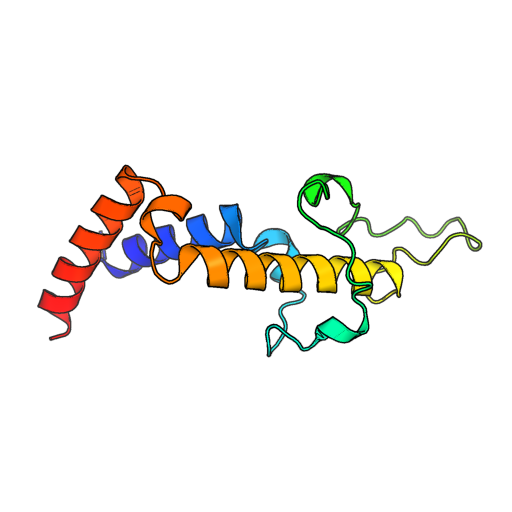O A CA 1
ATOM 782 C C . PRO A 1 97 ? -9.579 -3.414 7.071 1.00 91.38 97 PRO A C 1
ATOM 784 O O . PRO A 1 97 ? -8.585 -4.129 7.008 1.00 91.38 97 PRO A O 1
ATOM 787 N N . GLN A 1 98 ? -10.769 -3.892 7.456 1.00 94.06 98 GLN A N 1
ATOM 788 C CA . GLN A 1 98 ? -11.020 -5.297 7.798 1.00 94.06 98 GLN A CA 1
ATOM 789 C C . GLN A 1 98 ? -10.685 -6.245 6.643 1.00 94.06 98 GLN A C 1
ATOM 791 O O . GLN A 1 98 ? -10.168 -7.332 6.875 1.00 94.06 98 GLN A O 1
ATOM 796 N N . THR A 1 99 ? -10.948 -5.836 5.399 1.00 93.88 99 THR A N 1
ATOM 797 C CA . THR A 1 99 ? -10.649 -6.679 4.229 1.00 93.88 99 THR A CA 1
ATOM 798 C C . THR A 1 99 ? -9.143 -6.821 4.006 1.00 93.88 99 THR A C 1
ATOM 800 O O . THR A 1 99 ? -8.694 -7.864 3.543 1.00 93.88 99 THR A O 1
ATOM 803 N N . LEU A 1 100 ? -8.368 -5.792 4.361 1.00 93.81 100 LEU A N 1
ATOM 804 C CA . LEU A 1 100 ? -6.910 -5.813 4.267 1.00 93.81 100 LEU A CA 1
ATOM 805 C C . LEU A 1 100 ? -6.282 -6.586 5.436 1.00 93.81 100 LEU A C 1
ATOM 807 O O . LEU A 1 100 ? -5.456 -7.459 5.219 1.00 93.81 100 LEU A O 1
ATOM 811 N N . LEU A 1 101 ? -6.708 -6.294 6.668 1.00 93.50 101 LEU A N 1
ATOM 812 C CA . LEU A 1 101 ? -6.165 -6.890 7.896 1.00 93.50 101 LEU A CA 1
ATOM 813 C C . LEU A 1 101 ? -6.617 -8.338 8.140 1.00 93.50 101 LEU A C 1
ATOM 815 O O . LEU A 1 101 ? -5.960 -9.080 8.867 1.00 93.50 101 LEU A O 1
ATOM 819 N N . GLY A 1 102 ? -7.763 -8.729 7.585 1.00 93.88 102 GLY A N 1
ATOM 820 C CA . GLY A 1 102 ? -8.450 -9.965 7.935 1.00 93.88 102 GLY A CA 1
ATOM 821 C C . GLY A 1 102 ? -9.260 -9.854 9.233 1.00 93.88 102 GLY A C 1
ATOM 822 O O . GLY A 1 102 ? -9.028 -8.993 10.083 1.00 93.88 102 GLY A O 1
ATOM 823 N N . GLN A 1 103 ? -10.229 -10.763 9.388 1.00 92.38 103 GLN A N 1
ATOM 824 C CA . GLN A 1 103 ? -11.220 -10.740 10.472 1.00 92.38 103 GLN A CA 1
ATOM 825 C C . GLN A 1 103 ? -10.583 -10.663 11.866 1.00 92.38 103 GLN A C 1
ATOM 827 O O . GLN A 1 103 ? -10.898 -9.772 12.646 1.00 92.38 103 GLN A O 1
ATOM 832 N N . GLN A 1 104 ? -9.666 -11.584 12.163 1.00 92.75 104 GLN A N 1
ATOM 833 C CA . GLN A 1 104 ? -9.106 -11.748 13.504 1.00 92.75 104 GLN A CA 1
ATOM 834 C C . GLN A 1 104 ? -8.287 -10.528 13.948 1.00 92.75 104 GLN A C 1
ATOM 836 O O . GLN A 1 104 ? -8.478 -10.017 15.050 1.00 92.75 104 GLN A O 1
ATOM 841 N N . LYS A 1 105 ? -7.388 -10.031 13.087 1.00 92.31 105 LYS A N 1
ATOM 842 C CA . LYS A 1 105 ? -6.572 -8.845 13.390 1.00 92.31 105 LYS A CA 1
ATOM 843 C C . LYS A 1 105 ? -7.417 -7.572 13.440 1.00 92.31 105 LYS A C 1
ATOM 845 O O . LYS A 1 105 ? -7.107 -6.667 14.210 1.00 92.31 105 LYS A O 1
ATOM 850 N N . TYR A 1 106 ? -8.508 -7.507 12.675 1.00 94.50 106 TYR A N 1
ATOM 851 C CA . TYR A 1 106 ? -9.452 -6.397 12.758 1.00 94.50 106 TYR A CA 1
ATOM 852 C C . TYR A 1 106 ? -10.231 -6.377 14.083 1.00 94.50 106 TYR A C 1
ATOM 854 O O . TYR A 1 106 ? -10.347 -5.319 14.696 1.00 94.50 106 TYR A O 1
ATOM 862 N N . GLU A 1 107 ? -10.708 -7.526 14.569 1.00 95.25 107 GLU A N 1
ATOM 863 C CA . GLU A 1 107 ? -11.344 -7.636 15.893 1.00 95.25 107 GLU A CA 1
ATOM 864 C C . GLU A 1 107 ? -10.381 -7.237 17.020 1.00 95.25 107 GLU A C 1
ATOM 866 O O . GLU A 1 107 ? -10.753 -6.485 17.923 1.00 95.25 107 GLU A O 1
ATOM 871 N N . GLU A 1 108 ? -9.118 -7.667 16.932 1.00 94.38 108 GLU A N 1
ATOM 872 C CA . GLU A 1 108 ? -8.071 -7.256 17.869 1.00 94.38 108 GLU A CA 1
ATOM 873 C C . GLU A 1 108 ? -7.853 -5.733 17.853 1.00 94.38 108 GLU A C 1
ATOM 875 O O . GLU A 1 108 ? -7.784 -5.105 18.913 1.00 94.38 108 GLU A O 1
ATOM 880 N N . LEU A 1 109 ? -7.798 -5.129 16.661 1.00 94.75 109 LEU A N 1
ATOM 881 C CA . LEU A 1 109 ? -7.672 -3.681 16.494 1.00 94.75 109 LEU A CA 1
ATOM 882 C C . LEU A 1 109 ? -8.863 -2.925 17.101 1.00 94.75 109 LEU A C 1
ATOM 884 O O . LEU A 1 109 ? -8.666 -1.870 17.704 1.00 94.75 109 LEU A O 1
ATOM 888 N N . LEU A 1 110 ? -10.090 -3.436 16.952 1.00 95.88 110 LEU A N 1
ATOM 889 C CA . LEU A 1 110 ? -11.282 -2.822 17.544 1.00 95.88 110 LEU A CA 1
ATOM 890 C C . LEU A 1 110 ? -11.218 -2.832 19.071 1.00 95.88 110 LEU A C 1
ATOM 892 O O . LEU A 1 110 ? -11.447 -1.793 19.689 1.00 95.88 110 LEU A O 1
ATOM 896 N N . GLN A 1 111 ? -10.849 -3.965 19.675 1.00 95.56 111 GLN A N 1
ATOM 897 C CA . GLN A 1 111 ? -10.692 -4.042 21.126 1.00 95.56 111 GLN A CA 1
ATOM 898 C C . GLN A 1 111 ? -9.599 -3.084 21.618 1.00 95.56 111 GLN A C 1
ATOM 900 O O . GLN A 1 111 ? -9.794 -2.370 22.597 1.00 95.56 111 GLN A O 1
ATOM 905 N N . LEU A 1 112 ? -8.471 -3.012 20.906 1.00 95.44 112 LEU A N 1
ATOM 906 C CA . LEU A 1 112 ? -7.383 -2.094 21.241 1.00 95.44 112 LEU A CA 1
ATOM 907 C C . LEU A 1 112 ? -7.797 -0.628 21.201 1.00 95.44 112 LEU A C 1
ATOM 909 O O . LEU A 1 112 ? -7.366 0.136 22.059 1.00 95.44 112 LEU A O 1
ATOM 913 N N . ARG A 1 113 ? -8.623 -0.227 20.229 1.00 94.50 113 ARG A N 1
ATOM 914 C CA . ARG A 1 113 ? -9.140 1.146 20.159 1.00 94.50 113 ARG A CA 1
ATOM 915 C C . ARG A 1 113 ? -9.950 1.494 21.401 1.00 94.50 113 ARG A C 1
ATOM 917 O O . ARG A 1 113 ? -9.691 2.533 21.992 1.00 94.50 113 ARG A O 1
ATOM 924 N N . VAL A 1 114 ? -10.845 0.601 21.828 1.00 96.06 114 VAL A N 1
ATOM 925 C CA . VAL A 1 114 ? -11.636 0.784 23.056 1.00 96.06 114 VAL A CA 1
ATOM 926 C C . VAL A 1 114 ? -10.723 0.905 24.279 1.00 96.06 114 VAL A C 1
ATOM 928 O O . VAL A 1 114 ? -10.890 1.818 25.085 1.00 96.06 114 VAL A O 1
ATOM 931 N N . ASP A 1 115 ? -9.731 0.018 24.401 1.00 95.06 115 ASP A N 1
ATOM 932 C CA . ASP A 1 115 ? -8.799 0.023 25.533 1.00 95.06 115 ASP A CA 1
ATOM 933 C C . ASP A 1 115 ? -7.961 1.321 25.577 1.00 95.06 115 ASP A C 1
ATOM 935 O O . ASP A 1 115 ? -7.740 1.880 26.651 1.00 95.06 115 ASP A O 1
ATOM 939 N N . ILE A 1 116 ? -7.493 1.808 24.419 1.00 94.19 116 ILE A N 1
ATOM 940 C CA . ILE A 1 116 ? -6.708 3.049 24.303 1.00 94.19 116 ILE A CA 1
ATOM 941 C C . ILE A 1 116 ? -7.574 4.264 24.636 1.00 94.19 116 ILE A C 1
ATOM 943 O O . ILE A 1 116 ? -7.159 5.090 25.447 1.00 94.19 116 ILE A O 1
ATOM 947 N N . GLU A 1 117 ? -8.775 4.358 24.062 1.00 94.56 117 GLU A N 1
ATOM 948 C CA . GLU A 1 117 ? -9.716 5.451 24.332 1.00 94.56 117 GLU A CA 1
ATOM 949 C C . GLU A 1 117 ? -10.046 5.549 25.825 1.00 94.56 117 GLU A C 1
ATOM 951 O O . GLU A 1 117 ? -10.074 6.650 26.368 1.00 94.56 117 GLU A O 1
ATOM 956 N N . GLY A 1 118 ? -10.195 4.416 26.517 1.00 94.69 118 GLY A N 1
ATOM 957 C CA . GLY A 1 118 ? -10.408 4.395 27.965 1.00 94.69 118 GLY A CA 1
ATOM 958 C C . GLY A 1 118 ? -9.221 4.890 28.806 1.00 94.69 118 GLY A C 1
ATOM 959 O O . GLY A 1 118 ? -9.420 5.241 29.967 1.00 94.69 118 GLY A O 1
ATOM 960 N N . LEU A 1 119 ? -7.999 4.916 28.260 1.00 92.31 119 LEU A N 1
ATOM 961 C CA . LEU A 1 119 ? -6.804 5.424 28.949 1.00 92.31 119 LEU A CA 1
ATOM 962 C C . LEU A 1 119 ? -6.451 6.869 28.585 1.00 92.31 119 LEU A C 1
ATOM 964 O O . LEU A 1 119 ? -5.811 7.548 29.388 1.00 92.31 119 LEU A O 1
ATOM 968 N N . THR A 1 120 ? -6.780 7.311 27.370 1.00 92.25 120 THR A N 1
ATOM 969 C CA . THR A 1 120 ? -6.363 8.621 26.840 1.00 92.25 120 THR A CA 1
ATOM 970 C C . THR A 1 120 ? -7.491 9.643 26.728 1.00 92.25 120 THR A C 1
ATOM 972 O O . THR A 1 120 ? -7.200 10.805 26.444 1.00 92.25 120 THR A O 1
ATOM 975 N N . GLY A 1 121 ? -8.747 9.214 26.874 1.00 73.88 121 GLY A N 1
ATOM 976 C CA . GLY A 1 121 ? -9.934 10.076 26.906 1.00 73.88 121 GLY A CA 1
ATOM 977 C C . GLY A 1 121 ? -10.200 10.654 28.287 1.00 73.88 121 GLY A C 1
ATOM 978 O O . GLY A 1 121 ? -10.656 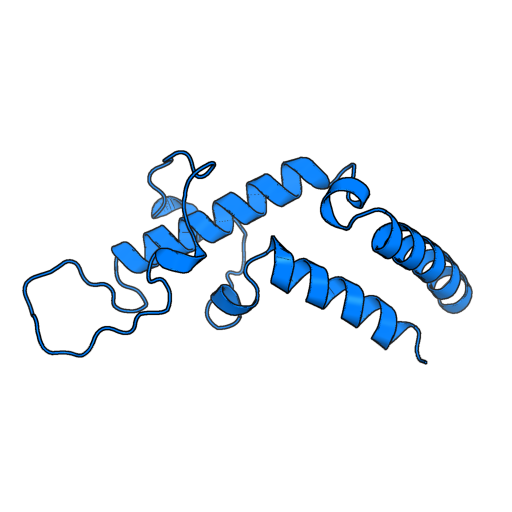11.818 28.333 1.00 73.88 121 GLY A O 1
#

Radius of gyration: 18.08 Å; chains: 1; bounding box: 44×24×50 Å

Foldseek 3Di:
DPLVVLVVVLVVVLCVVQQVCVLCVVPPDPDLCPLLVLEPPDDCPPPDLVPLCLVPCDDPPDDPDQDSHCVGSSNSHSVNSSSVSNVVVCVVPVVPCCVSSPDPSVVSVVVSVVVVVVVPD